Protein AF-A0A0C3BCT7-F1 (afdb_monomer)

Solvent-accessible surface area (backbone atoms only — not comparable to full-atom values): 4974 Å² total; per-residue (Å²): 140,80,91,73,71,88,84,70,73,47,66,70,59,54,52,53,51,52,53,50,52,39,40,74,74,67,55,65,76,60,56,88,82,39,60,78,83,68,52,51,85,75,79,83,52,68,67,58,53,52,52,53,50,52,51,54,50,49,55,52,48,49,53,57,45,66,71,33,82,62,31,78,73,46,75,84,61,134

InterPro domains:
  IPR002156 Ribonuclease H domain [PS50879] (1-25)

Structure (mmCIF, N/CA/C/O backbone):
data_AF-A0A0C3BCT7-F1
#
_entry.id   AF-A0A0C3BCT7-F1
#
loop_
_atom_site.group_PDB
_atom_site.id
_atom_site.type_symbol
_atom_site.label_atom_id
_atom_site.label_alt_id
_atom_site.label_comp_id
_atom_site.label_asym_id
_atom_site.label_entity_id
_atom_site.label_seq_id
_atom_site.pdbx_PDB_ins_code
_atom_site.Cartn_x
_atom_site.Cartn_y
_atom_site.Cartn_z
_atom_site.occupancy
_atom_site.B_iso_or_equiv
_atom_site.auth_seq_id
_atom_site.auth_comp_id
_atom_site.auth_asym_id
_atom_site.auth_atom_id
_atom_site.pdbx_PDB_model_num
ATOM 1 N N . LEU A 1 1 ? 21.170 -7.788 -15.473 1.00 65.94 1 LEU A N 1
ATOM 2 C CA . LEU A 1 1 ? 20.428 -6.778 -14.686 1.00 65.94 1 LEU A CA 1
ATOM 3 C C . LEU A 1 1 ? 21.428 -5.727 -14.245 1.00 65.94 1 LEU A C 1
ATOM 5 O O . LEU A 1 1 ? 22.477 -6.112 -13.746 1.00 65.94 1 LEU 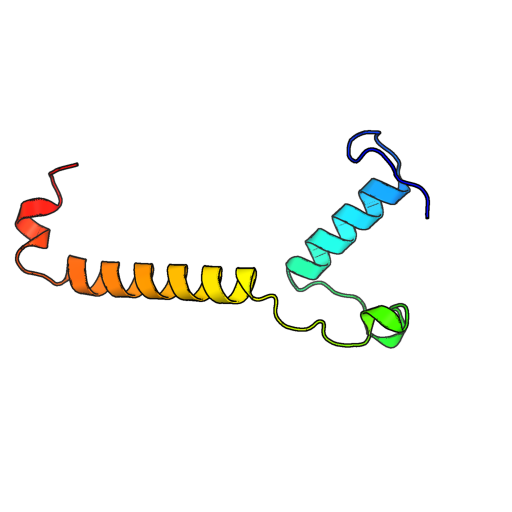A O 1
ATOM 9 N N . THR A 1 2 ? 21.124 -4.450 -14.451 1.00 82.12 2 THR A N 1
ATOM 10 C CA . THR A 1 2 ? 21.996 -3.340 -14.046 1.00 82.12 2 THR A CA 1
ATOM 11 C C . THR A 1 2 ? 21.240 -2.530 -13.010 1.00 82.12 2 THR A C 1
ATOM 13 O O . THR A 1 2 ? 20.106 -2.130 -13.267 1.00 82.12 2 THR A O 1
ATOM 16 N N . TRP A 1 3 ? 21.826 -2.342 -11.830 1.00 84.94 3 TRP A N 1
ATOM 17 C CA . TRP A 1 3 ? 21.231 -1.477 -10.819 1.00 84.94 3 TRP A CA 1
ATOM 18 C C . TRP A 1 3 ? 21.368 -0.023 -11.260 1.00 84.94 3 TRP A C 1
ATOM 20 O O . TRP A 1 3 ? 22.422 0.383 -11.754 1.00 84.94 3 TRP A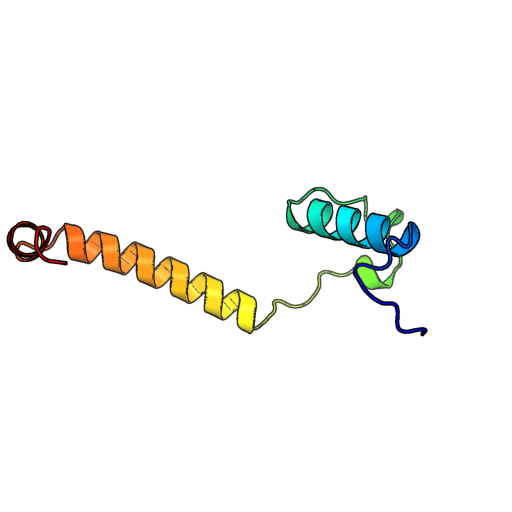 O 1
ATOM 30 N N . VAL A 1 4 ? 20.294 0.744 -11.104 1.00 84.62 4 VAL A N 1
ATOM 31 C CA . VAL A 1 4 ? 20.225 2.131 -11.551 1.00 84.62 4 VAL A CA 1
ATOM 32 C C . VAL A 1 4 ? 19.707 3.003 -10.402 1.00 84.62 4 VAL A C 1
ATOM 34 O O . VAL A 1 4 ? 18.711 2.639 -9.777 1.00 84.62 4 VAL A O 1
ATOM 37 N N . PRO A 1 5 ? 20.339 4.154 -10.118 1.00 86.00 5 PRO A N 1
ATOM 38 C CA . PRO A 1 5 ? 19.864 5.084 -9.096 1.00 86.00 5 PRO A CA 1
ATOM 39 C C . PRO A 1 5 ? 18.497 5.693 -9.451 1.00 86.00 5 PRO A C 1
ATOM 41 O O . PRO A 1 5 ? 18.314 6.256 -10.532 1.00 86.00 5 PRO A O 1
ATOM 44 N N . GLY A 1 6 ? 17.549 5.637 -8.509 1.00 76.38 6 GLY A N 1
ATOM 45 C CA . GLY A 1 6 ? 16.150 6.033 -8.729 1.00 76.38 6 GLY A CA 1
ATOM 46 C C . GLY A 1 6 ? 15.955 7.495 -9.151 1.00 76.38 6 GLY A C 1
ATOM 47 O O . GLY A 1 6 ? 15.185 7.785 -10.066 1.00 76.38 6 GLY A O 1
ATOM 48 N N . HIS A 1 7 ? 16.710 8.420 -8.554 1.00 72.00 7 HIS A N 1
ATOM 49 C CA . HIS A 1 7 ? 16.594 9.860 -8.819 1.00 72.00 7 HIS A CA 1
ATOM 50 C C . HIS A 1 7 ? 17.544 10.388 -9.904 1.00 72.00 7 HIS A C 1
ATOM 52 O O . HIS A 1 7 ? 17.596 11.594 -10.134 1.00 72.00 7 HIS A O 1
ATOM 58 N N . ALA A 1 8 ? 18.264 9.526 -10.630 1.00 78.75 8 ALA A N 1
ATOM 59 C CA . ALA A 1 8 ? 19.247 9.964 -11.632 1.00 78.75 8 ALA A CA 1
ATOM 60 C C . ALA A 1 8 ? 18.641 10.490 -12.945 1.00 78.75 8 ALA A C 1
ATOM 62 O O . ALA A 1 8 ? 19.297 10.542 -13.978 1.00 78.75 8 ALA A O 1
ATOM 63 N N . SER A 1 9 ? 17.372 10.885 -12.926 1.00 78.69 9 SER A N 1
ATOM 64 C CA . SER A 1 9 ? 16.631 11.389 -14.078 1.00 78.69 9 SER A CA 1
ATOM 65 C C . SER A 1 9 ? 16.699 10.537 -15.353 1.00 78.69 9 SER A C 1
ATOM 67 O O . SER A 1 9 ? 16.464 11.045 -16.446 1.00 78.69 9 SER A O 1
ATOM 69 N N . ILE A 1 10 ? 16.947 9.233 -15.225 1.00 86.44 10 ILE A N 1
ATOM 70 C CA . ILE A 1 10 ? 17.035 8.322 -16.366 1.00 86.44 10 ILE A CA 1
ATOM 71 C C . ILE A 1 10 ? 15.633 8.148 -16.965 1.00 86.44 10 ILE A C 1
ATOM 73 O O . ILE A 1 10 ? 14.741 7.658 -16.264 1.00 86.44 10 ILE A O 1
ATOM 77 N N . PRO A 1 11 ? 15.411 8.522 -18.241 1.00 87.44 11 PRO A N 1
ATOM 78 C CA . PRO A 1 11 ? 14.071 8.558 -18.828 1.00 87.44 11 PRO A CA 1
ATOM 79 C C . PRO A 1 11 ? 13.328 7.221 -18.746 1.00 87.44 11 PRO A C 1
ATOM 81 O O . PRO A 1 11 ? 12.138 7.190 -18.444 1.00 87.44 11 PRO A O 1
ATOM 84 N N . GLY A 1 12 ? 14.044 6.109 -18.947 1.00 85.94 12 GLY A N 1
ATOM 85 C CA . GLY A 1 12 ? 13.475 4.765 -18.831 1.00 85.94 12 GLY A CA 1
ATOM 86 C C . GLY A 1 12 ? 12.999 4.435 -17.415 1.00 85.94 12 GLY A C 1
ATOM 87 O O . GLY A 1 12 ? 11.922 3.868 -17.261 1.00 85.94 12 GLY A O 1
ATOM 88 N N . ASN A 1 13 ? 13.754 4.845 -16.388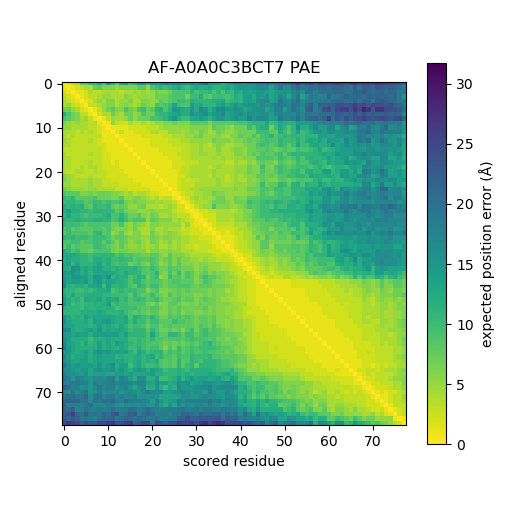 1.00 87.69 13 ASN A N 1
ATOM 89 C CA . ASN A 1 13 ? 13.375 4.624 -14.992 1.00 87.69 13 ASN A CA 1
ATOM 90 C C . ASN A 1 13 ? 12.129 5.436 -14.621 1.00 87.69 13 ASN A C 1
ATOM 92 O O . ASN A 1 13 ? 11.199 4.893 -14.038 1.00 87.69 13 ASN A O 1
ATOM 96 N N . LYS A 1 14 ? 12.075 6.710 -15.039 1.00 87.75 14 LYS A N 1
ATOM 97 C CA . LYS A 1 14 ? 10.894 7.561 -14.821 1.00 87.75 14 LYS A CA 1
ATOM 98 C C . LYS A 1 14 ? 9.649 6.972 -15.476 1.00 87.75 14 LYS A C 1
ATOM 100 O O . LYS A 1 14 ? 8.617 6.875 -14.834 1.00 87.75 14 LYS A O 1
ATOM 105 N N . LYS A 1 15 ? 9.755 6.542 -16.738 1.00 89.38 15 LYS A N 1
ATOM 106 C CA . LYS A 1 15 ? 8.621 5.955 -17.463 1.00 89.38 15 LYS A CA 1
ATOM 107 C C . LYS A 1 15 ? 8.126 4.666 -16.803 1.00 89.38 15 LYS A C 1
ATOM 109 O O . LYS A 1 15 ? 6.924 4.445 -16.729 1.00 89.38 15 LYS A O 1
ATOM 114 N N . ALA A 1 16 ? 9.043 3.823 -16.327 1.00 88.12 16 ALA A N 1
ATOM 115 C CA . ALA A 1 16 ? 8.683 2.615 -15.594 1.00 88.12 16 ALA A CA 1
ATOM 116 C C . ALA A 1 16 ? 7.951 2.940 -14.281 1.00 88.12 16 ALA A C 1
ATOM 118 O O . ALA A 1 16 ? 6.930 2.321 -14.000 1.00 88.12 16 ALA A 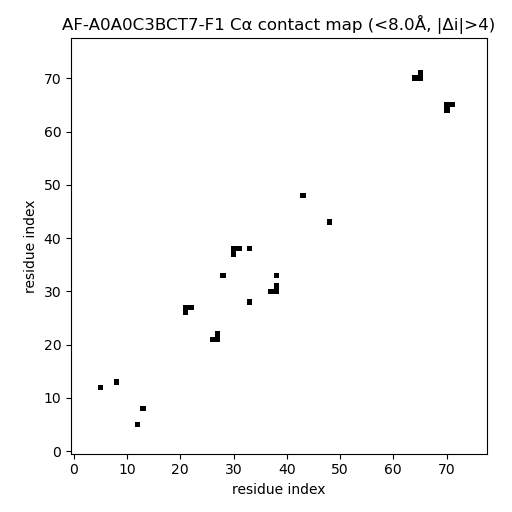O 1
ATOM 119 N N . ASP A 1 17 ? 8.436 3.927 -13.525 1.00 87.88 17 ASP A N 1
ATOM 120 C CA . ASP A 1 17 ? 7.815 4.397 -12.283 1.00 87.88 17 ASP A CA 1
ATOM 121 C C . ASP A 1 17 ? 6.413 4.984 -12.518 1.00 87.88 17 ASP A C 1
ATOM 123 O O . ASP A 1 17 ? 5.455 4.584 -11.861 1.00 87.88 17 ASP A O 1
ATOM 127 N N . THR A 1 18 ? 6.253 5.840 -13.534 1.00 90.06 18 THR A N 1
ATOM 128 C CA . THR A 1 18 ? 4.943 6.385 -13.927 1.00 90.06 18 THR A CA 1
ATOM 129 C C . THR A 1 18 ? 3.955 5.276 -14.284 1.00 90.06 18 THR A C 1
ATOM 131 O O . THR A 1 18 ? 2.866 5.232 -13.718 1.00 90.06 18 THR A O 1
ATOM 134 N N . ASN A 1 19 ? 4.351 4.326 -15.138 1.00 88.12 19 ASN A N 1
ATOM 135 C CA . ASN A 1 19 ? 3.494 3.197 -15.506 1.00 88.12 19 ASN A CA 1
ATOM 136 C C . ASN A 1 19 ? 3.136 2.316 -14.294 1.00 88.12 19 ASN A C 1
ATOM 138 O O . ASN A 1 19 ? 2.046 1.753 -14.239 1.00 88.12 19 ASN A O 1
ATOM 142 N N . ALA A 1 20 ? 4.053 2.157 -13.332 1.00 86.88 20 ALA A N 1
ATOM 143 C CA . ALA A 1 20 ? 3.796 1.398 -12.111 1.00 86.88 20 ALA A CA 1
ATOM 144 C C . ALA A 1 20 ? 2.777 2.109 -11.207 1.00 86.88 20 ALA A C 1
ATOM 146 O O . ALA A 1 20 ? 1.887 1.454 -10.663 1.00 86.88 20 ALA A O 1
ATOM 147 N N . CYS A 1 21 ? 2.869 3.435 -11.089 1.00 86.75 21 CYS A N 1
ATOM 148 C CA . CYS A 1 21 ? 1.883 4.258 -10.390 1.00 86.75 21 CYS A CA 1
ATOM 149 C C . CYS A 1 21 ? 0.498 4.193 -11.056 1.00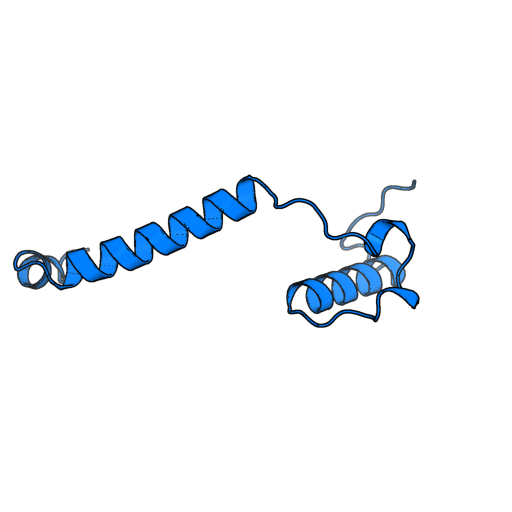 86.75 21 CYS A C 1
ATOM 151 O O . CYS A 1 21 ? -0.493 3.984 -10.359 1.00 86.75 21 CYS A O 1
ATOM 153 N N . GLU A 1 22 ? 0.418 4.303 -12.386 1.00 88.50 22 GLU A N 1
ATOM 154 C CA . GLU A 1 22 ? -0.837 4.159 -13.148 1.00 88.50 22 GLU A CA 1
ATOM 155 C C . GLU A 1 22 ? -1.467 2.773 -12.935 1.00 88.50 22 GLU A C 1
ATOM 157 O O . GLU A 1 22 ? -2.639 2.668 -12.568 1.00 88.50 22 GLU A O 1
ATOM 162 N N . ALA A 1 23 ? -0.663 1.709 -13.034 1.00 86.44 23 ALA A N 1
ATOM 163 C CA . ALA A 1 23 ? -1.123 0.345 -12.784 1.00 86.44 23 ALA A CA 1
ATOM 164 C C . ALA A 1 23 ? -1.630 0.146 -11.347 1.00 86.44 23 ALA A C 1
ATOM 166 O O . ALA A 1 23 ? -2.623 -0.551 -11.137 1.00 86.44 23 ALA A O 1
ATOM 167 N N . ALA A 1 24 ? -0.989 0.772 -10.354 1.00 83.12 24 ALA A N 1
ATOM 168 C CA . ALA A 1 24 ? -1.441 0.739 -8.963 1.00 83.12 24 ALA A CA 1
ATOM 169 C C . ALA A 1 24 ? -2.766 1.495 -8.746 1.00 83.12 24 ALA A C 1
ATOM 171 O O . ALA A 1 24 ? -3.534 1.127 -7.857 1.00 83.12 24 ALA A O 1
ATOM 172 N N . ALA A 1 25 ? -3.053 2.510 -9.567 1.00 86.62 25 ALA A N 1
ATOM 173 C CA . ALA A 1 2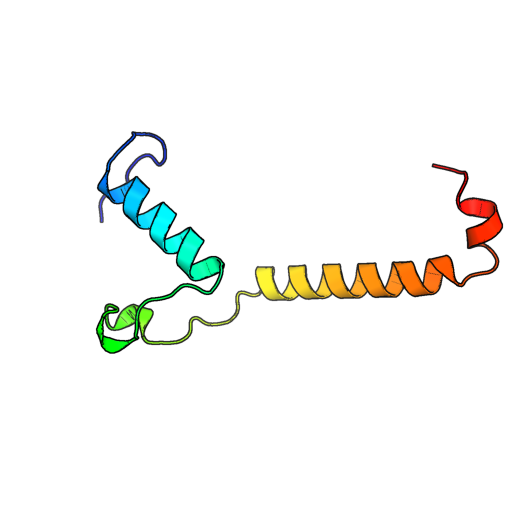5 ? -4.332 3.218 -9.585 1.00 86.62 25 ALA A CA 1
ATOM 174 C C . ALA A 1 25 ? -5.451 2.441 -10.311 1.00 86.62 25 ALA A C 1
ATOM 176 O O . ALA A 1 25 ? -6.611 2.841 -10.244 1.00 86.62 25 ALA A O 1
ATOM 177 N N . GLY A 1 26 ? -5.124 1.320 -10.965 1.00 81.50 26 GLY A N 1
ATOM 178 C CA . GLY A 1 26 ? -6.062 0.479 -11.715 1.00 81.50 26 GLY A CA 1
ATOM 179 C C . GLY A 1 26 ? -6.008 0.679 -13.233 1.00 81.50 26 GLY A C 1
ATOM 180 O O . GLY A 1 26 ? -6.604 -0.109 -13.967 1.00 81.50 26 GLY A O 1
ATOM 181 N N . GLU A 1 27 ? -5.246 1.665 -13.710 1.00 84.56 27 GLU A N 1
ATOM 182 C CA . GLU A 1 27 ? -5.037 1.929 -15.133 1.00 84.56 27 GLU A CA 1
ATOM 183 C C . GLU A 1 27 ? -3.943 0.999 -15.662 1.00 84.56 27 GLU A C 1
ATOM 185 O O . GLU A 1 27 ? -2.751 1.195 -15.428 1.00 84.56 27 GLU A O 1
ATOM 190 N N . SER A 1 28 ? -4.338 -0.069 -16.353 1.00 81.50 28 SER A N 1
ATOM 191 C CA . SER A 1 28 ? -3.396 -1.072 -16.853 1.00 81.50 28 SER A CA 1
ATOM 192 C C . SER A 1 28 ? -3.629 -1.401 -18.320 1.00 81.50 28 SER A C 1
ATOM 194 O O . SER A 1 28 ? -4.736 -1.312 -18.851 1.00 81.50 28 SER A O 1
ATOM 196 N N . PHE A 1 29 ? -2.552 -1.786 -19.002 1.00 80.12 29 PHE A N 1
ATOM 197 C CA . PHE A 1 29 ? -2.645 -2.242 -20.381 1.00 80.12 29 PHE A CA 1
ATOM 198 C C . PHE A 1 29 ? -3.352 -3.603 -20.468 1.00 80.12 29 PHE A C 1
ATOM 200 O O . PHE A 1 29 ? -3.230 -4.420 -19.552 1.00 80.12 29 PHE A O 1
ATOM 207 N N . PRO A 1 30 ? -4.006 -3.904 -21.606 1.00 83.75 30 PRO A N 1
ATOM 208 C CA . PRO A 1 30 ? -4.531 -5.236 -21.872 1.00 83.75 30 PRO A CA 1
ATOM 209 C C . PRO A 1 30 ? -3.442 -6.311 -21.707 1.00 83.75 30 PRO A C 1
ATOM 211 O O . PRO A 1 30 ? -2.303 -6.074 -22.133 1.00 83.75 30 PRO A O 1
ATOM 214 N N . PRO A 1 31 ? -3.769 -7.508 -21.181 1.00 82.19 31 PRO A N 1
ATOM 215 C CA . PRO A 1 31 ? -2.799 -8.579 -20.936 1.00 82.19 31 PRO A CA 1
ATOM 216 C C . PRO A 1 31 ? -1.940 -8.930 -22.158 1.00 82.19 31 PRO A C 1
ATOM 218 O O . PRO A 1 31 ? -0.749 -9.205 -22.029 1.00 82.19 31 PRO A O 1
ATOM 221 N N . ASP A 1 32 ? -2.502 -8.849 -23.364 1.00 85.12 32 ASP A N 1
ATOM 222 C CA . ASP A 1 32 ? -1.795 -9.174 -24.608 1.00 85.12 32 ASP A CA 1
ATOM 223 C C . ASP A 1 32 ? -0.629 -8.222 -24.904 1.00 85.12 32 ASP A C 1
ATOM 225 O O . ASP A 1 32 ? 0.374 -8.628 -25.495 1.00 85.12 32 ASP A O 1
ATOM 229 N N . ARG A 1 33 ? -0.726 -6.971 -24.436 1.00 86.19 33 ARG A N 1
ATOM 230 C CA . ARG A 1 33 ? 0.328 -5.952 -24.554 1.00 86.19 33 ARG A CA 1
ATOM 231 C C . ARG A 1 33 ? 1.354 -6.027 -23.426 1.00 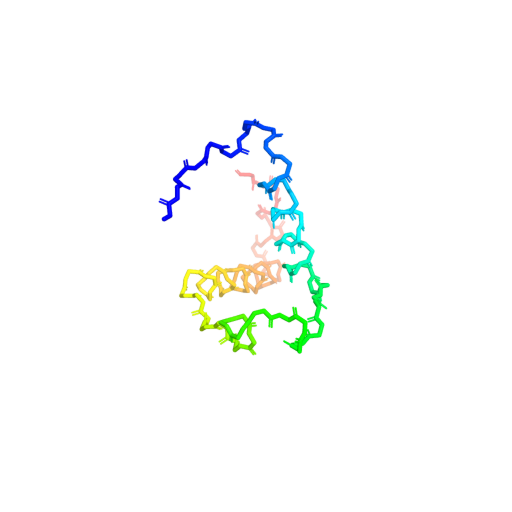86.19 33 ARG A C 1
ATOM 233 O O . ARG A 1 33 ? 2.398 -5.384 -23.514 1.00 86.19 33 ARG A O 1
ATOM 240 N N . LEU A 1 34 ? 1.079 -6.807 -22.383 1.00 85.25 34 LEU A N 1
ATOM 241 C CA . LEU A 1 34 ? 2.009 -7.027 -21.286 1.00 85.25 34 LEU A CA 1
ATOM 242 C C . LEU A 1 34 ? 2.977 -8.173 -21.621 1.00 85.25 34 LEU A C 1
ATOM 244 O O . LEU A 1 34 ? 2.586 -9.169 -22.245 1.00 85.25 34 LEU A O 1
ATOM 248 N N . PRO A 1 35 ? 4.241 -8.084 -21.174 1.00 85.56 35 PRO A N 1
ATOM 249 C CA . PRO A 1 35 ? 5.149 -9.223 -21.158 1.00 85.56 35 PRO A CA 1
ATOM 250 C C . PRO A 1 35 ? 4.522 -10.430 -20.431 1.00 85.56 35 PRO A C 1
ATOM 252 O O . PRO A 1 35 ? 3.840 -10.226 -19.425 1.00 85.56 35 PRO A O 1
ATOM 255 N N . PRO A 1 36 ? 4.783 -11.686 -20.854 1.00 86.25 36 PRO A N 1
ATOM 256 C CA . PRO A 1 36 ? 4.143 -12.882 -20.289 1.00 86.25 36 PRO A CA 1
ATOM 257 C C . PRO A 1 36 ? 4.205 -12.999 -18.760 1.00 86.25 36 PRO A C 1
ATOM 259 O O . PRO A 1 36 ? 3.277 -13.519 -18.144 1.00 86.25 36 PRO A O 1
ATOM 262 N N . ILE A 1 37 ? 5.272 -12.484 -18.142 1.00 82.94 37 ILE A N 1
ATOM 263 C CA . ILE A 1 37 ? 5.459 -12.486 -16.686 1.00 82.94 37 ILE A CA 1
ATOM 264 C C . ILE A 1 37 ? 4.434 -11.617 -15.941 1.00 82.94 37 ILE A C 1
ATOM 266 O O . ILE A 1 37 ? 4.062 -11.948 -14.821 1.00 82.94 37 ILE A O 1
ATOM 270 N N . PHE A 1 38 ? 3.935 -10.555 -16.577 1.00 80.69 38 PHE A N 1
ATOM 271 C CA . PHE A 1 38 ? 2.964 -9.618 -16.005 1.00 80.69 38 PHE A CA 1
ATOM 272 C C . PHE A 1 38 ? 1.517 -9.926 -16.408 1.00 80.69 38 PHE A C 1
ATOM 274 O O . PHE A 1 38 ? 0.600 -9.242 -15.971 1.00 80.69 38 PHE A O 1
ATOM 281 N N . ARG A 1 39 ? 1.289 -10.964 -17.226 1.00 86.12 39 ARG A N 1
ATOM 282 C CA . ARG A 1 39 ? -0.067 -11.415 -17.593 1.00 86.12 39 ARG A CA 1
ATOM 283 C C . ARG A 1 39 ? -0.754 -12.193 -16.477 1.00 86.12 39 ARG A C 1
ATOM 285 O O . ARG A 1 39 ? -1.971 -12.336 -16.485 1.00 86.12 39 ARG A O 1
ATOM 292 N N . LYS A 1 40 ? 0.027 -12.743 -15.546 1.00 83.62 40 LYS A N 1
ATOM 293 C CA . LYS A 1 40 ? -0.487 -13.474 -14.389 1.00 83.62 40 LYS A CA 1
ATOM 294 C C . LYS A 1 40 ? -0.717 -12.501 -13.243 1.00 83.62 40 LYS A C 1
ATOM 296 O O . LYS A 1 40 ? 0.118 -11.638 -12.982 1.00 83.62 40 LYS A O 1
ATOM 301 N N . THR A 1 41 ? -1.812 -12.693 -12.519 1.00 80.25 41 THR A N 1
ATOM 302 C CA . THR A 1 41 ? -2.042 -11.998 -11.253 1.00 80.25 41 THR A CA 1
ATOM 303 C C . THR A 1 41 ? -0.932 -12.349 -10.272 1.00 80.25 41 THR A C 1
ATOM 305 O O . THR A 1 41 ? -0.680 -13.527 -10.003 1.00 80.25 41 THR A O 1
ATOM 308 N N . LEU A 1 42 ? -0.267 -11.323 -9.744 1.00 80.44 42 LEU A N 1
ATOM 309 C CA . LEU A 1 42 ? 0.723 -11.499 -8.692 1.00 80.44 42 LEU A CA 1
ATOM 310 C C . LEU A 1 42 ? 0.040 -12.022 -7.419 1.00 80.44 42 LEU A C 1
ATOM 312 O O . LEU A 1 42 ? -1.105 -11.652 -7.141 1.00 80.44 42 LEU A O 1
ATOM 316 N N . PRO A 1 43 ? 0.720 -12.875 -6.637 1.00 84.44 43 PRO A N 1
ATOM 317 C CA . PRO A 1 43 ? 0.192 -13.311 -5.356 1.00 84.44 43 PRO A CA 1
ATOM 318 C C . PRO A 1 43 ? 0.015 -12.110 -4.425 1.00 84.44 43 PRO A C 1
ATOM 320 O O . PRO A 1 43 ? 0.786 -11.147 -4.462 1.00 84.44 43 PRO A O 1
ATOM 323 N N . LEU A 1 44 ? -0.996 -12.182 -3.560 1.00 82.81 44 LEU A N 1
ATOM 324 C CA . LEU A 1 44 ? -1.236 -11.142 -2.572 1.00 82.81 44 LEU A CA 1
ATOM 325 C C . LEU A 1 44 ? -0.028 -11.029 -1.635 1.00 82.81 44 LEU A C 1
ATOM 3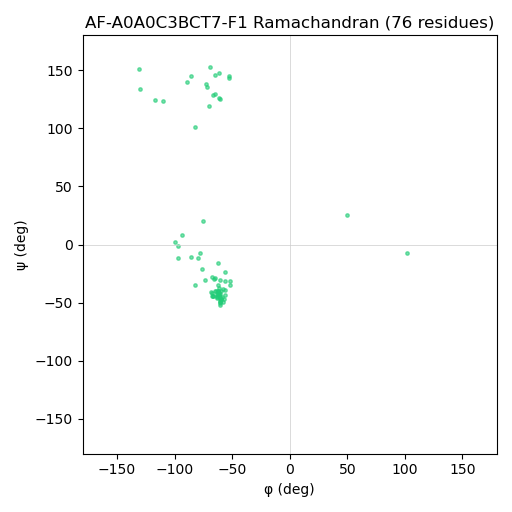27 O O . LEU A 1 44 ? 0.389 -12.006 -1.012 1.00 82.81 44 LEU A O 1
ATOM 331 N N . SER A 1 45 ? 0.512 -9.820 -1.504 1.00 88.44 45 SER A N 1
ATOM 332 C CA . SER A 1 45 ? 1.566 -9.561 -0.530 1.00 88.44 45 SER A CA 1
ATOM 333 C C . SER A 1 45 ? 1.021 -9.697 0.894 1.00 88.44 45 SER A C 1
ATOM 335 O O . SER A 1 45 ? 0.032 -9.055 1.258 1.00 88.44 45 SER A O 1
ATOM 337 N N . LEU A 1 46 ? 1.702 -10.486 1.730 1.00 92.06 46 LEU A N 1
ATOM 338 C CA . LEU A 1 46 ? 1.345 -10.654 3.141 1.00 92.06 46 LEU A CA 1
ATOM 339 C C . LEU A 1 46 ? 1.353 -9.317 3.897 1.00 92.06 46 LEU A C 1
ATOM 341 O O . LEU A 1 46 ? 0.498 -9.088 4.753 1.00 92.06 46 LEU A O 1
ATOM 345 N N . SER A 1 47 ? 2.301 -8.425 3.591 1.00 91.81 47 SER A N 1
ATOM 346 C CA . SER A 1 47 ? 2.366 -7.104 4.225 1.00 91.81 47 SER A CA 1
ATOM 347 C C . SER A 1 47 ? 1.186 -6.228 3.810 1.00 91.81 47 SER A C 1
ATOM 349 O O . SER A 1 47 ? 0.574 -5.595 4.670 1.00 91.81 47 SER A O 1
ATOM 351 N N . ALA A 1 48 ? 0.805 -6.259 2.529 1.00 87.44 48 ALA A N 1
ATOM 352 C CA . ALA A 1 48 ? -0.365 -5.543 2.027 1.00 87.44 48 ALA A CA 1
ATOM 353 C C . ALA A 1 48 ? -1.661 -6.063 2.671 1.00 87.44 48 ALA A C 1
ATOM 355 O O . ALA A 1 48 ? -2.488 -5.271 3.121 1.00 87.44 48 ALA A O 1
ATOM 356 N N . ALA A 1 49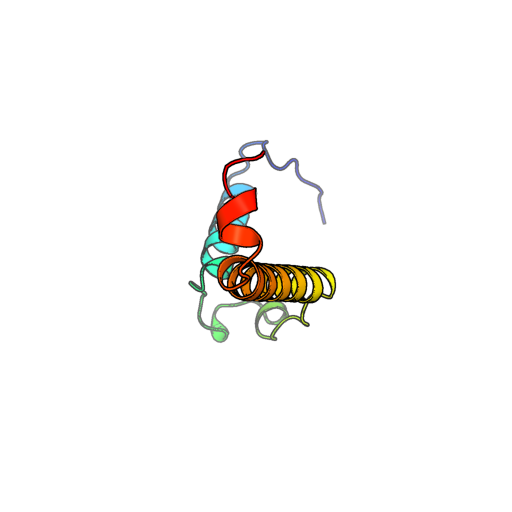 ? -1.807 -7.385 2.804 1.00 92.38 49 ALA A N 1
ATOM 357 C CA . ALA A 1 49 ? -2.953 -8.003 3.470 1.00 92.38 49 ALA A CA 1
ATOM 358 C C . ALA A 1 49 ? -3.064 -7.578 4.945 1.00 92.38 49 ALA A C 1
ATOM 360 O O . ALA A 1 49 ? -4.132 -7.166 5.398 1.00 92.38 49 ALA A O 1
ATOM 361 N N . LYS A 1 50 ? -1.949 -7.615 5.689 1.00 95.56 50 LYS A N 1
ATOM 362 C CA . LYS A 1 50 ? -1.899 -7.165 7.091 1.00 95.56 50 LYS A CA 1
ATOM 363 C C . LYS A 1 50 ? -2.214 -5.678 7.231 1.00 95.56 50 LYS A C 1
ATOM 365 O O . LYS A 1 50 ? -2.947 -5.300 8.139 1.00 95.56 50 LYS A O 1
ATOM 370 N N . SER A 1 51 ? -1.672 -4.845 6.342 1.00 94.25 51 SER A N 1
ATOM 371 C CA . SER A 1 51 ? -1.936 -3.405 6.336 1.00 94.25 51 SER A CA 1
ATOM 372 C C . SER A 1 51 ? -3.423 -3.125 6.130 1.00 94.25 51 SER A C 1
ATOM 374 O O . SER A 1 51 ? -4.017 -2.431 6.951 1.00 94.25 51 SER A O 1
ATOM 376 N N . ARG A 1 52 ? -4.048 -3.761 5.130 1.00 94.19 52 ARG A N 1
ATOM 377 C CA . ARG A 1 52 ? -5.494 -3.664 4.899 1.00 94.19 52 ARG A CA 1
ATOM 378 C C . ARG A 1 52 ? -6.298 -4.090 6.126 1.00 94.19 52 ARG A C 1
ATOM 380 O O . ARG A 1 52 ? -7.204 -3.370 6.531 1.00 94.19 52 ARG A O 1
ATOM 387 N N . GLN A 1 53 ? -5.957 -5.225 6.738 1.00 96.25 53 GLN A N 1
ATOM 388 C CA . GLN A 1 53 ? -6.661 -5.702 7.929 1.00 96.25 53 GLN A CA 1
ATOM 389 C C . GLN A 1 53 ? -6.547 -4.716 9.097 1.00 96.25 53 GLN A C 1
ATOM 391 O O . GLN A 1 53 ? -7.533 -4.472 9.785 1.00 96.25 53 GLN A O 1
ATOM 396 N N . LYS A 1 54 ? -5.364 -4.127 9.308 1.00 96.94 54 LYS A N 1
ATOM 397 C CA . LYS A 1 54 ? -5.146 -3.118 10.349 1.00 96.94 54 LYS A CA 1
ATOM 398 C C . LYS A 1 54 ? -6.016 -1.880 10.121 1.00 96.94 54 LYS A C 1
ATOM 400 O O . LYS A 1 54 ? -6.609 -1.395 11.078 1.00 96.94 54 LYS A O 1
ATOM 405 N N . THR A 1 55 ? -6.116 -1.400 8.880 1.00 96.31 55 THR A N 1
ATOM 406 C CA . THR A 1 55 ? -6.982 -0.264 8.525 1.00 96.31 55 THR A CA 1
ATOM 407 C C . THR A 1 55 ? -8.446 -0.575 8.821 1.00 96.31 55 THR A C 1
ATOM 409 O O . THR A 1 55 ? -9.088 0.180 9.541 1.00 96.31 55 THR A O 1
ATOM 412 N N . LEU A 1 56 ? -8.942 -1.732 8.371 1.00 96.94 56 LEU A N 1
ATOM 413 C CA . LEU A 1 56 ? -10.322 -2.154 8.629 1.00 96.94 56 LEU A CA 1
ATOM 414 C C . LEU A 1 56 ? -10.618 -2.292 10.130 1.00 96.94 56 LEU A C 1
ATOM 416 O O . LEU A 1 56 ? -11.661 -1.851 10.602 1.00 96.94 56 LEU A O 1
ATOM 420 N N . MET A 1 57 ? -9.691 -2.879 10.895 1.00 97.56 57 MET A N 1
ATOM 421 C CA . MET A 1 57 ? -9.825 -2.988 12.351 1.00 97.56 57 MET A CA 1
ATOM 422 C C . MET A 1 57 ? -9.866 -1.618 13.027 1.00 97.56 57 MET A C 1
ATOM 424 O O . MET A 1 57 ? -10.636 -1.433 13.964 1.00 97.56 57 MET A O 1
ATOM 428 N N . PHE A 1 58 ? -9.045 -0.670 12.573 1.00 96.94 58 PHE A N 1
ATOM 429 C CA . PHE A 1 58 ? -9.031 0.683 13.117 1.00 96.94 58 PHE A CA 1
ATOM 430 C C . PHE A 1 58 ? -10.337 1.429 12.823 1.00 96.94 58 PHE A C 1
ATOM 432 O O . PHE A 1 58 ? -10.903 2.025 13.734 1.00 96.94 58 PHE A O 1
ATOM 439 N N . GLU A 1 59 ? -10.848 1.345 11.593 1.00 96.38 59 GLU A N 1
ATOM 440 C CA . GLU A 1 59 ? -12.136 1.940 11.214 1.00 96.38 59 GLU A CA 1
ATOM 441 C C . GLU A 1 59 ? -13.285 1.391 12.066 1.00 96.38 59 GLU A C 1
ATOM 443 O O . GLU A 1 59 ? -14.111 2.149 12.573 1.00 96.38 59 GLU A O 1
ATOM 448 N N . GLU A 1 60 ? -13.327 0.072 12.262 1.00 96.62 60 GLU A N 1
ATOM 449 C CA . GLU A 1 60 ? -14.356 -0.563 13.083 1.00 96.62 60 GLU A CA 1
ATOM 450 C C . GLU A 1 60 ? -14.221 -0.184 14.559 1.00 96.62 60 GLU A C 1
ATOM 452 O O . GLU A 1 60 ? -15.199 0.193 15.207 1.00 96.62 60 GLU A O 1
ATOM 457 N N . TRP A 1 61 ? -12.994 -0.205 15.084 1.00 96.00 61 TRP A N 1
ATOM 458 C CA . TRP A 1 61 ? -12.710 0.255 16.438 1.00 96.00 61 TRP A CA 1
ATOM 459 C C . TRP A 1 61 ? -13.164 1.702 16.641 1.00 96.00 61 TRP A C 1
ATOM 461 O O . TRP A 1 61 ? -13.800 1.996 17.650 1.00 96.00 61 TRP A O 1
ATOM 471 N N . GLN A 1 62 ? -12.906 2.593 15.682 1.00 94.56 62 GLN A N 1
ATOM 472 C CA . GLN A 1 62 ? -13.291 3.998 15.770 1.00 94.56 62 GLN A CA 1
ATOM 473 C C . GLN A 1 62 ? -14.815 4.170 15.798 1.00 94.56 62 GLN A C 1
ATOM 475 O O . GLN A 1 62 ? -15.320 4.965 16.593 1.00 94.56 62 GLN A O 1
ATOM 480 N N . LYS A 1 63 ? -15.564 3.393 15.002 1.00 94.94 63 LYS A N 1
ATOM 481 C CA . LYS A 1 63 ? -17.037 3.379 15.054 1.00 94.94 63 LYS A CA 1
ATOM 482 C C . LYS A 1 63 ? -17.536 2.957 16.432 1.00 94.94 63 LYS A C 1
ATOM 484 O O . LYS A 1 63 ? -18.308 3.688 17.051 1.00 94.94 63 LYS A O 1
ATOM 489 N N . VAL A 1 64 ? -17.056 1.820 16.938 1.00 94.81 64 VAL A N 1
ATOM 490 C CA . VAL A 1 64 ? -17.452 1.294 18.255 1.00 94.81 64 VAL A CA 1
ATOM 491 C C . VAL A 1 64 ? -17.072 2.267 19.371 1.00 94.81 64 VAL A C 1
ATOM 493 O O . VAL A 1 64 ? -17.868 2.515 20.277 1.00 94.81 64 VAL A O 1
ATOM 496 N N . TRP A 1 65 ? -15.876 2.851 19.295 1.00 93.75 65 TRP A N 1
ATOM 497 C CA . TRP A 1 65 ? -15.408 3.849 20.245 1.00 93.75 65 TRP A CA 1
ATOM 498 C C . TRP A 1 65 ? -16.325 5.067 20.246 1.00 93.75 65 TRP A C 1
ATOM 500 O O . TRP A 1 65 ? -16.832 5.417 21.305 1.00 93.75 65 TRP A O 1
ATOM 510 N N . SER A 1 66 ? -16.631 5.639 19.079 1.00 92.06 66 SER A N 1
ATOM 511 C CA . SER A 1 66 ? -17.491 6.824 18.964 1.00 92.06 66 SER A CA 1
ATOM 512 C C . SER A 1 66 ? -18.913 6.620 19.509 1.00 92.06 66 SER A C 1
ATOM 514 O O . SER A 1 66 ? -19.511 7.552 20.040 1.00 92.06 66 SER A O 1
ATOM 516 N N . ALA A 1 67 ? -19.436 5.391 19.444 1.00 92.12 67 ALA A N 1
ATOM 517 C CA . ALA A 1 67 ? -20.748 5.030 19.981 1.00 92.12 67 ALA A CA 1
ATOM 518 C C . ALA A 1 67 ? -20.752 4.802 21.507 1.00 92.12 67 ALA A C 1
ATOM 520 O O . ALA A 1 67 ? -21.811 4.677 22.124 1.00 92.12 67 ALA A O 1
ATOM 521 N N . SER A 1 68 ? -19.580 4.723 22.140 1.00 91.38 68 SER A N 1
ATOM 522 C CA . SER A 1 68 ? -19.460 4.484 23.576 1.00 91.38 68 SER A CA 1
ATOM 523 C C . SER A 1 68 ? -19.870 5.720 24.387 1.00 91.38 68 SER A C 1
ATOM 525 O O . SER A 1 68 ? -19.383 6.818 24.117 1.00 91.38 68 SER A O 1
ATOM 527 N N . PRO A 1 69 ? -20.620 5.571 25.497 1.00 88.38 69 PRO A N 1
ATOM 528 C CA . PRO A 1 69 ? -20.898 6.680 26.418 1.00 88.38 69 PRO A CA 1
ATOM 529 C C . PRO A 1 69 ? -19.633 7.351 26.975 1.00 88.38 69 PRO A C 1
ATOM 531 O O . PRO A 1 69 ? -19.658 8.502 27.409 1.00 88.38 69 PRO A O 1
ATOM 534 N N . ARG A 1 70 ? -18.508 6.622 26.993 1.00 88.00 70 ARG A N 1
ATOM 535 C CA . ARG A 1 70 ? -17.213 7.144 27.448 1.00 88.00 70 ARG A CA 1
ATOM 536 C C . ARG A 1 70 ? -16.586 8.100 26.438 1.00 88.00 70 ARG A C 1
ATOM 538 O O . ARG A 1 70 ? -15.902 9.026 26.864 1.00 88.00 70 ARG A O 1
ATOM 545 N N . PHE A 1 71 ? -16.848 7.915 25.146 1.00 87.69 71 PHE A N 1
ATOM 546 C CA . PHE A 1 71 ? -16.301 8.761 24.091 1.00 87.69 71 PHE A CA 1
ATOM 547 C C . PHE A 1 71 ? -16.731 10.211 24.248 1.00 87.69 71 PHE A C 1
ATOM 549 O O . PHE A 1 71 ? -15.881 11.088 24.243 1.00 87.69 71 PHE A O 1
ATOM 556 N N . HIS A 1 72 ? -18.011 10.466 24.530 1.00 83.50 72 HIS A N 1
ATOM 557 C CA . HIS A 1 72 ? -18.512 11.831 24.714 1.00 83.50 72 HIS A CA 1
ATOM 558 C C . HIS A 1 72 ? -17.761 12.612 25.809 1.00 83.50 72 HIS A C 1
ATOM 560 O O . HIS A 1 72 ? -17.581 13.820 25.714 1.00 83.50 72 HIS A O 1
ATOM 566 N N . ARG A 1 73 ? -17.277 11.911 26.841 1.00 85.94 73 ARG A N 1
ATOM 567 C CA . ARG A 1 73 ? -16.482 12.506 27.921 1.00 85.94 73 ARG A CA 1
ATOM 568 C C . ARG A 1 73 ? -15.010 12.663 27.553 1.00 85.94 73 ARG A C 1
ATOM 570 O O . ARG A 1 73 ? -14.370 13.592 28.024 1.00 85.94 73 ARG A O 1
ATOM 577 N N . LEU A 1 74 ? -14.474 11.726 26.774 1.00 86.88 74 LEU A N 1
ATOM 578 C CA . LEU A 1 74 ? -13.045 11.618 26.485 1.00 86.88 74 LEU A CA 1
ATOM 579 C C . LEU A 1 74 ? -12.631 12.261 25.156 1.00 86.88 74 LEU A C 1
ATOM 581 O O . LEU A 1 74 ? -11.447 12.468 24.951 1.00 86.88 74 LEU A O 1
ATOM 585 N N . GLN A 1 75 ? -13.573 12.635 24.287 1.00 85.00 75 GLN A N 1
ATOM 586 C CA . GLN A 1 75 ? -13.301 13.228 22.968 1.00 85.00 75 GLN A CA 1
ATOM 587 C C . GLN A 1 75 ? -12.567 14.579 23.015 1.00 85.00 75 GLN A C 1
ATOM 589 O O . GLN A 1 75 ? -12.096 15.047 21.988 1.00 85.00 75 GLN A O 1
ATOM 594 N N . HIS A 1 76 ? -12.534 15.231 24.181 1.00 81.88 76 HIS A N 1
ATOM 595 C CA . HIS A 1 76 ? -11.893 16.532 24.389 1.00 81.88 76 HIS A CA 1
ATOM 596 C C . HIS A 1 76 ? -10.503 16.425 25.032 1.00 81.88 76 HIS A C 1
ATOM 598 O O . HIS A 1 76 ? -9.903 17.452 25.339 1.00 81.88 76 HIS A O 1
ATOM 604 N N . PHE A 1 77 ? -10.025 15.205 25.287 1.00 76.19 77 PHE A N 1
ATOM 605 C CA . PHE A 1 77 ? -8.704 14.952 25.849 1.00 76.19 77 PHE A CA 1
ATOM 606 C C . PHE A 1 77 ? -7.825 14.310 24.770 1.00 76.19 77 PHE A C 1
ATOM 608 O O . PHE A 1 77 ? -8.205 13.271 24.225 1.00 76.19 77 PHE A O 1
ATOM 615 N N . ASP A 1 78 ? -6.687 14.947 24.486 1.00 58.34 78 ASP A N 1
ATOM 616 C CA . ASP A 1 78 ? -5.653 14.472 23.555 1.00 58.34 78 ASP A CA 1
ATOM 617 C C . ASP A 1 78 ? -4.655 13.521 24.238 1.00 58.34 78 ASP A C 1
ATOM 619 O O . ASP A 1 78 ? -4.252 13.805 25.395 1.00 58.34 78 ASP A O 1
#

Organism: Hebeloma cylindrosporum (NCBI:txid76867)

Foldseek 3Di:
DDDDDQPPVDVVSVVVVVQVVCVVVVNHDDLVPDDVVVSDDDDDDPVNVVVVVVVVVVVVVVVVLCPDPVCVVCVPPD

Radius of gyration: 21.22 Å; Cα contacts (8 Å, |Δi|>4): 14; chains: 1; bounding box: 43×30×52 Å

Sequence (78 aa):
LTWVPGHASIPGNKKADTNACEAAAGESFPPDRLPPIFRKTLPLSLSAAKSRQKTLMFEEWQKVWSASPRFHRLQHFD

pLDDT: mean 86.81, std 6.9, range [58.34, 97.56]

Mean predicted aligned error: 9.06 Å

Secondary structure (DSSP, 8-state):
-----TTS--HHHHHHHHHHHHHHTT----GGGS-GGGSSPPPPPHHHHHHHHHHHHHHHHHHHHHTSHHHHHHTT--